Protein AF-A0A6L9YN79-F1 (afdb_monomer)

Nearest PDB structures (foldseek):
  6rzo-assembly1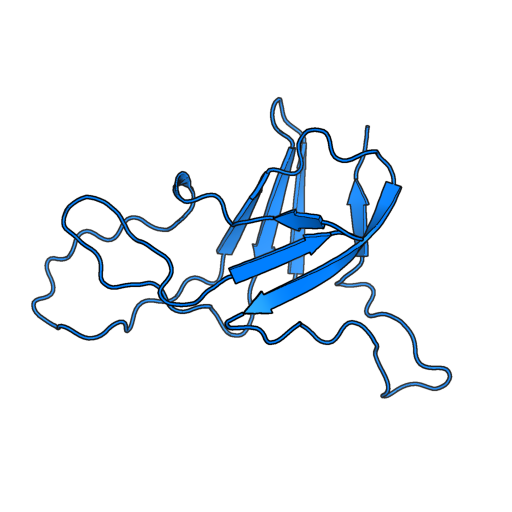_B  TM=4.890E-01  e=7.279E-02  uncultured bacterium
  6rzo-assembly1_A  TM=4.921E-01  e=9.013E-02  uncultured bacterium
  2d7n-assembly1_A  TM=3.898E-01  e=1.374E+00  Homo sapiens
  2ee9-assembly1_A  TM=3.861E-01  e=8.913E+00  Homo sapiens
  6u6t-assembly1_A  TM=3.204E-01  e=5.814E+00  Homo sapiens

Sequence (117 aa):
MTISTTTGNQQQLTLTCNPPVWLGKPDTSSVILGQQVGFLLGGRELLPLSEFLPSVTTTSSDPSPDQKTNSLVFDITGIAAGDYWVRLRVDGVDSLLVNRTVTPPVFYSTQKLTVSG

Secondary structure (DSSP, 8-state):
-EEEEEESSSEEEEEEEEEEEEBPPP-SS-PPBSS-EEEEETTEEE---GGGSPP------------EEEEEEEE-TTPPSEEEEEEEEETTEEP--EE-SSSS-EE-GGGEEEE--

Foldseek 3Di:
DAWDWDDDPFIKIKAQDVVFFFWDFADQPFIHGPWAKWKFWPPDTWGFDRVPPDHDDDPDPDRDSPDTDRITMTTPPPPDFDKTQMWMATNNDTDDQWDVVDPPIDGDPSRIDGDDD

Solvent-accessible surface area (backbone atoms only — not comparable to full-atom values): 7010 Å² total; per-residue (Å²): 96,46,73,49,76,48,91,59,102,58,33,37,35,41,37,41,42,68,77,57,46,48,29,29,71,60,45,102,82,54,40,48,69,56,51,55,58,35,40,32,52,67,94,43,76,43,59,62,44,62,90,66,43,74,78,54,83,7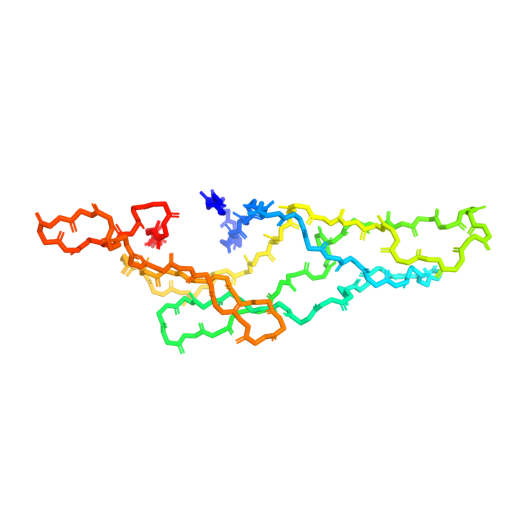8,86,66,90,69,90,71,57,86,48,62,40,39,65,46,37,29,79,50,64,89,58,72,56,45,81,32,59,40,36,51,28,49,73,86,46,67,49,84,50,64,42,73,92,47,87,78,64,42,70,43,71,67,36,56,45,77,44,79,121

Mean predicted aligned error: 6.34 Å

Structure (mmCIF, N/CA/C/O backbone):
data_AF-A0A6L9YN79-F1
#
_entry.id   AF-A0A6L9YN79-F1
#
loop_
_atom_site.group_PDB
_atom_site.id
_atom_site.type_symbol
_atom_site.label_atom_id
_atom_site.label_alt_id
_atom_site.label_comp_id
_atom_site.label_asym_id
_atom_site.label_entity_id
_atom_site.label_seq_id
_atom_site.pdbx_PDB_ins_code
_atom_site.Cartn_x
_atom_site.Cartn_y
_atom_site.Cartn_z
_atom_site.occupancy
_atom_site.B_iso_or_equiv
_atom_site.auth_seq_id
_atom_site.auth_comp_id
_atom_site.auth_asym_id
_atom_site.auth_atom_id
_atom_site.pdbx_PDB_model_num
ATOM 1 N N . ME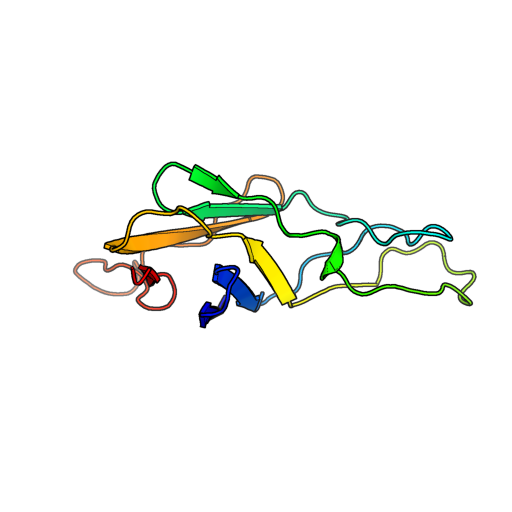T A 1 1 ? 3.377 -5.647 -2.496 1.00 84.19 1 MET A N 1
ATOM 2 C CA . MET A 1 1 ? 3.656 -4.533 -1.568 1.00 84.19 1 MET A CA 1
ATOM 3 C C . MET A 1 1 ? 3.814 -5.078 -0.161 1.00 84.19 1 MET A C 1
ATOM 5 O O . MET A 1 1 ? 3.185 -6.088 0.146 1.00 84.19 1 MET A O 1
ATOM 9 N N . THR A 1 2 ? 4.614 -4.409 0.659 1.00 87.25 2 THR A N 1
ATOM 10 C CA . THR A 1 2 ? 4.737 -4.670 2.101 1.00 87.25 2 THR A CA 1
ATOM 11 C C . THR A 1 2 ? 4.469 -3.369 2.848 1.00 87.25 2 THR A C 1
ATOM 13 O O . THR A 1 2 ? 4.783 -2.302 2.323 1.00 87.25 2 THR A O 1
ATOM 16 N N . ILE A 1 3 ? 3.868 -3.458 4.032 1.00 90.06 3 ILE A N 1
ATOM 17 C CA . ILE A 1 3 ? 3.455 -2.313 4.846 1.00 90.06 3 ILE A CA 1
ATOM 18 C C . ILE A 1 3 ? 4.258 -2.333 6.145 1.00 90.06 3 ILE A C 1
ATOM 20 O O . ILE A 1 3 ? 4.354 -3.379 6.789 1.00 90.06 3 ILE A O 1
ATOM 24 N N . SER A 1 4 ? 4.791 -1.185 6.547 1.00 88.62 4 SER A N 1
ATOM 25 C CA . SER A 1 4 ? 5.368 -0.979 7.876 1.00 88.62 4 SER A CA 1
ATOM 26 C C . SER A 1 4 ? 4.919 0.364 8.435 1.00 88.62 4 SER A C 1
ATOM 28 O O . SER A 1 4 ? 4.888 1.349 7.700 1.00 88.62 4 SER A O 1
ATOM 30 N N . THR A 1 5 ? 4.603 0.412 9.724 1.00 85.06 5 THR A N 1
ATOM 31 C CA . THR A 1 5 ? 4.231 1.643 10.427 1.00 85.06 5 THR A CA 1
ATOM 32 C C . THR A 1 5 ? 5.324 2.069 11.394 1.00 85.06 5 THR A C 1
ATOM 34 O O . THR A 1 5 ? 6.039 1.239 11.959 1.00 85.06 5 THR A O 1
ATOM 37 N N . THR A 1 6 ? 5.436 3.374 11.606 1.00 80.00 6 THR A N 1
ATOM 38 C CA . THR A 1 6 ? 6.239 3.962 12.676 1.00 80.00 6 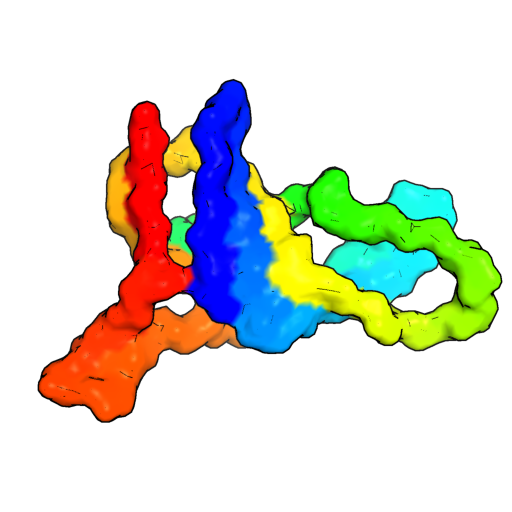THR A CA 1
ATOM 39 C C . THR A 1 6 ? 5.335 4.805 13.568 1.00 80.00 6 THR A C 1
ATOM 41 O O . THR A 1 6 ? 4.571 5.650 13.099 1.00 80.00 6 THR A O 1
ATOM 44 N N . THR A 1 7 ? 5.411 4.556 14.874 1.00 62.66 7 THR A N 1
AT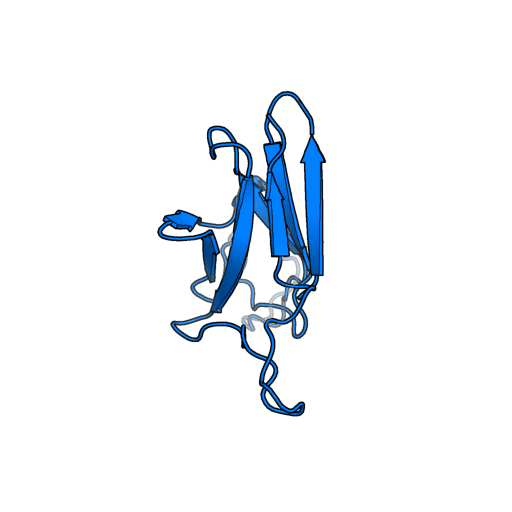OM 45 C CA . THR A 1 7 ? 4.633 5.285 15.880 1.00 62.66 7 THR A CA 1
ATOM 46 C C . THR A 1 7 ? 5.537 6.333 16.527 1.00 62.66 7 THR A C 1
ATOM 48 O O . THR A 1 7 ? 6.410 5.999 17.325 1.00 62.66 7 THR A O 1
ATOM 51 N N . GLY A 1 8 ? 5.360 7.598 16.146 1.00 63.69 8 GLY A N 1
ATOM 52 C CA . GLY A 1 8 ? 5.990 8.769 16.765 1.00 63.69 8 GLY A CA 1
ATOM 53 C C . GLY A 1 8 ? 4.965 9.891 16.957 1.00 63.69 8 GLY A C 1
ATOM 54 O O . GLY A 1 8 ? 3.764 9.640 16.900 1.00 63.69 8 GLY A O 1
ATOM 55 N N . ASN A 1 9 ? 5.411 11.140 17.136 1.00 61.94 9 ASN A N 1
ATOM 56 C CA . ASN A 1 9 ? 4.503 12.302 17.215 1.00 61.94 9 ASN A CA 1
ATOM 57 C C . ASN A 1 9 ? 3.650 12.497 15.941 1.00 61.94 9 ASN A C 1
ATOM 59 O O . ASN A 1 9 ? 2.611 13.147 15.993 1.00 61.94 9 ASN A O 1
ATOM 63 N N . GLN A 1 10 ? 4.086 11.928 14.814 1.00 69.69 10 GLN A N 1
ATOM 64 C CA . GLN A 1 10 ? 3.299 11.732 13.598 1.00 69.69 10 GLN A CA 1
ATOM 65 C C . GLN A 1 10 ? 3.277 10.230 13.300 1.00 69.69 10 GLN A C 1
ATOM 67 O O . GLN A 1 10 ? 4.325 9.578 13.365 1.00 69.69 10 GLN A O 1
ATOM 72 N N . GLN A 1 11 ? 2.100 9.671 13.008 1.00 86.75 11 GLN A N 1
ATOM 73 C CA . GLN A 1 11 ? 1.995 8.270 12.604 1.00 86.75 11 GLN A CA 1
ATOM 74 C C . GLN A 1 11 ? 2.241 8.180 11.102 1.00 86.75 11 GLN A C 1
ATOM 76 O O . GLN A 1 11 ? 1.467 8.708 10.306 1.00 86.75 11 GLN A O 1
ATOM 81 N N . GLN A 1 12 ? 3.316 7.499 10.718 1.00 91.81 12 GLN A N 1
ATOM 82 C CA . GLN A 1 12 ? 3.676 7.322 9.319 1.00 91.81 12 GLN A CA 1
ATOM 83 C C . GLN A 1 12 ? 3.546 5.862 8.911 1.00 91.81 12 GLN A C 1
ATOM 85 O O . GLN A 1 12 ? 3.763 4.930 9.693 1.00 91.81 12 GLN A O 1
ATOM 90 N N . LEU A 1 13 ? 3.198 5.677 7.646 1.00 92.56 13 LEU A N 1
ATOM 91 C CA . LEU A 1 13 ? 3.111 4.384 7.001 1.00 92.56 13 LEU A CA 1
ATOM 92 C C . LEU A 1 13 ? 4.034 4.370 5.793 1.00 92.56 13 LEU A C 1
ATOM 94 O O . LEU A 1 13 ? 3.897 5.192 4.894 1.00 92.56 13 LEU A O 1
ATOM 98 N N . THR A 1 14 ? 4.934 3.397 5.753 1.00 93.50 14 THR A N 1
ATOM 99 C CA . THR A 1 14 ? 5.813 3.156 4.611 1.00 93.50 14 THR A CA 1
ATOM 100 C C . THR A 1 14 ? 5.314 1.949 3.832 1.00 93.50 14 THR A C 1
ATOM 102 O O . THR A 1 14 ? 5.094 0.869 4.392 1.00 93.50 14 THR A O 1
ATOM 105 N N . LEU A 1 15 ? 5.161 2.130 2.523 1.00 93.38 15 LEU A N 1
ATOM 106 C CA . LEU A 1 15 ? 4.894 1.067 1.568 1.00 93.38 15 LEU A CA 1
ATOM 107 C C . LEU A 1 15 ? 6.140 0.731 0.770 1.00 93.38 15 LEU A C 1
ATOM 109 O O . LEU A 1 15 ? 6.672 1.576 0.049 1.00 93.38 15 LEU A O 1
ATOM 113 N N . THR A 1 16 ? 6.512 -0.546 0.804 1.00 92.75 16 THR A N 1
ATOM 114 C CA . THR A 1 16 ? 7.504 -1.098 -0.116 1.00 92.75 16 THR A CA 1
ATOM 115 C C . THR A 1 16 ? 6.808 -1.653 -1.358 1.00 92.75 16 THR A C 1
ATOM 117 O O . THR A 1 16 ? 6.085 -2.655 -1.296 1.00 92.75 16 THR A O 1
ATOM 120 N N . CYS A 1 17 ? 7.021 -1.004 -2.498 1.00 90.38 17 CYS A N 1
ATOM 121 C CA . CYS A 1 17 ? 6.436 -1.313 -3.797 1.00 90.38 17 CYS A CA 1
ATOM 122 C C . CYS A 1 17 ? 7.286 -2.337 -4.563 1.00 90.38 17 CYS A C 1
ATOM 124 O O . CYS A 1 17 ? 8.504 -2.202 -4.675 1.00 90.38 17 CYS A O 1
ATOM 126 N N . ASN A 1 18 ? 6.627 -3.361 -5.105 1.00 89.94 18 ASN A N 1
ATOM 127 C CA . ASN A 1 18 ? 7.223 -4.326 -6.026 1.00 89.94 18 ASN A CA 1
ATOM 128 C C . ASN A 1 18 ? 6.166 -4.693 -7.086 1.00 89.94 18 ASN A C 1
ATOM 130 O O . ASN A 1 18 ? 5.163 -5.310 -6.702 1.00 89.94 18 ASN A O 1
ATOM 134 N N . PRO A 1 19 ? 6.345 -4.311 -8.366 1.00 89.94 19 PRO A N 1
ATOM 135 C CA . PRO A 1 19 ? 7.478 -3.546 -8.909 1.00 89.94 19 PRO A CA 1
ATOM 136 C C . PRO A 1 19 ? 7.554 -2.098 -8.366 1.00 89.94 19 PRO A C 1
ATOM 138 O O . PRO A 1 19 ? 6.576 -1.609 -7.796 1.00 89.94 19 PRO A O 1
ATOM 141 N N . PRO A 1 20 ? 8.711 -1.419 -8.493 1.00 91.50 20 PRO A N 1
ATOM 142 C CA . PRO A 1 20 ? 8.867 -0.027 -8.072 1.00 91.50 20 PRO A CA 1
ATOM 143 C C . PRO A 1 20 ? 8.115 0.950 -8.995 1.00 91.50 20 PRO A C 1
ATOM 145 O O . PRO A 1 20 ? 7.862 0.651 -10.164 1.00 91.50 20 PRO A O 1
ATOM 148 N N . VAL A 1 21 ? 7.772 2.122 -8.457 1.00 91.38 21 VAL A N 1
ATOM 149 C CA . VAL A 1 21 ? 6.973 3.181 -9.096 1.00 91.38 21 VAL A CA 1
ATOM 150 C C . VAL A 1 21 ? 7.898 4.188 -9.777 1.00 91.38 21 VAL A C 1
ATOM 152 O O . VAL A 1 21 ? 8.933 4.549 -9.217 1.00 91.38 21 VAL A O 1
ATOM 155 N N . TRP A 1 22 ? 7.530 4.652 -10.972 1.00 88.12 22 TRP A N 1
ATOM 156 C CA . TRP A 1 22 ? 8.292 5.663 -11.703 1.00 88.12 22 TRP A CA 1
ATOM 157 C C . TRP A 1 22 ? 8.269 7.026 -11.007 1.00 88.12 22 TRP A C 1
ATOM 159 O O . TRP A 1 22 ? 7.219 7.519 -10.580 1.00 88.12 22 TRP A O 1
ATOM 169 N N . LEU A 1 23 ? 9.443 7.640 -10.931 1.00 85.31 23 LEU A N 1
ATOM 170 C CA . LEU A 1 23 ? 9.612 9.031 -10.544 1.00 85.31 23 LEU A CA 1
ATOM 171 C C . LEU A 1 23 ? 9.488 9.919 -11.784 1.00 85.31 23 LEU A C 1
ATOM 173 O O . LEU A 1 23 ? 9.699 9.484 -12.916 1.00 85.31 23 LEU A O 1
ATOM 177 N N . GLY A 1 24 ? 9.089 11.162 -11.562 1.00 76.62 24 GLY A N 1
ATOM 178 C CA . GLY A 1 24 ? 9.051 12.181 -12.591 1.00 76.62 24 GLY A CA 1
ATOM 179 C C . GLY A 1 24 ? 10.453 12.693 -12.882 1.00 76.62 24 GLY A C 1
ATOM 180 O O . GLY A 1 24 ? 11.411 12.406 -12.161 1.00 76.62 24 GLY A O 1
ATOM 181 N N . LYS A 1 25 ? 10.567 13.480 -13.951 1.00 71.00 25 LYS A N 1
ATOM 182 C CA . LYS A 1 25 ? 11.812 14.168 -14.284 1.00 71.00 25 LYS A CA 1
ATOM 183 C C . LYS A 1 25 ? 12.244 15.020 -13.076 1.00 71.00 25 LYS A C 1
ATOM 185 O O . LYS A 1 25 ? 11.432 15.831 -12.629 1.00 71.00 25 LYS A O 1
ATOM 190 N N . PRO A 1 26 ? 13.479 14.877 -12.567 1.00 62.34 26 PRO A N 1
ATOM 191 C CA . PRO A 1 26 ? 13.976 15.778 -11.540 1.00 62.34 26 PRO A CA 1
ATOM 192 C C . PRO A 1 26 ? 14.066 17.179 -12.140 1.00 62.34 26 PRO A C 1
ATOM 194 O O . PRO A 1 26 ? 14.687 17.361 -13.193 1.00 62.34 26 PRO A O 1
ATOM 197 N N . ASP A 1 27 ? 13.440 18.161 -11.502 1.00 60.94 27 ASP A N 1
ATOM 198 C CA . ASP A 1 27 ? 13.836 19.548 -11.701 1.00 60.94 27 ASP A CA 1
ATOM 199 C C . ASP A 1 27 ? 14.948 19.902 -10.697 1.00 60.94 27 ASP A C 1
ATOM 201 O O . ASP A 1 27 ? 15.339 19.101 -9.846 1.00 60.94 27 ASP A O 1
ATOM 205 N N . THR A 1 28 ? 15.516 21.100 -10.803 1.00 55.38 28 THR A N 1
ATOM 206 C CA . THR A 1 28 ? 16.605 21.556 -9.926 1.00 55.38 28 THR A CA 1
ATOM 207 C C . THR A 1 28 ? 16.197 21.746 -8.457 1.00 55.38 28 THR A C 1
ATOM 209 O O . THR A 1 28 ? 17.000 22.252 -7.673 1.00 55.38 28 THR A O 1
ATOM 212 N N . SER A 1 29 ? 14.965 21.421 -8.052 1.00 57.69 29 SER A N 1
ATOM 213 C CA . SER A 1 29 ? 14.448 21.759 -6.722 1.00 57.69 29 SER A CA 1
ATOM 214 C C . SER A 1 29 ? 13.521 20.718 -6.088 1.00 57.69 29 SER A C 1
ATOM 216 O O . SER A 1 29 ? 13.285 20.808 -4.885 1.00 57.69 29 SER A O 1
ATOM 218 N N . SER A 1 30 ? 13.001 19.732 -6.820 1.00 60.72 30 SER A N 1
ATOM 219 C CA . SER A 1 30 ? 12.108 18.690 -6.303 1.00 60.72 30 SER A CA 1
ATOM 220 C C . SER A 1 30 ? 11.999 17.495 -7.258 1.00 60.72 30 SER A C 1
ATOM 222 O O . SER A 1 30 ? 11.983 17.629 -8.481 1.00 60.72 30 SER A O 1
ATOM 224 N N . VAL A 1 31 ? 11.865 16.297 -6.686 1.00 67.44 31 VAL A N 1
ATOM 225 C CA . VAL A 1 31 ? 11.464 15.093 -7.424 1.00 67.44 31 VAL A CA 1
ATOM 226 C C . VAL A 1 31 ? 9.981 14.863 -7.185 1.00 67.44 31 VAL A C 1
ATOM 228 O O . VAL A 1 31 ? 9.544 14.719 -6.046 1.00 67.44 31 VAL A O 1
ATOM 231 N N . ILE A 1 32 ? 9.206 14.827 -8.266 1.00 73.69 32 ILE A N 1
ATOM 232 C CA . ILE A 1 32 ? 7.785 14.464 -8.234 1.00 73.69 32 ILE A CA 1
ATOM 233 C C . ILE A 1 32 ? 7.610 12.989 -8.605 1.00 73.69 32 ILE A C 1
ATOM 235 O O . ILE A 1 32 ? 8.511 12.374 -9.173 1.00 73.69 32 ILE A O 1
ATOM 239 N N . LEU A 1 33 ? 6.450 12.400 -8.317 1.00 82.88 33 LEU A N 1
ATOM 240 C CA . LEU A 1 33 ? 6.101 11.093 -8.880 1.00 82.88 33 LEU A CA 1
ATOM 241 C C . LEU A 1 33 ? 5.755 11.231 -10.365 1.00 82.88 33 LEU A C 1
ATOM 243 O O . LEU A 1 33 ? 5.070 12.168 -10.765 1.00 82.88 33 LEU A O 1
ATOM 247 N N . GLY A 1 34 ? 6.229 10.282 -11.174 1.00 83.06 34 GLY A N 1
ATOM 248 C CA . GLY A 1 34 ? 5.918 10.210 -12.605 1.00 83.06 34 GLY A CA 1
ATOM 249 C C . GLY A 1 34 ? 4.607 9.474 -12.882 1.00 83.06 34 GLY A C 1
ATOM 250 O O . GLY A 1 34 ? 4.078 9.560 -13.983 1.00 83.06 34 GLY A O 1
ATOM 251 N N . GLN A 1 35 ? 4.091 8.768 -11.873 1.00 89.12 35 GLN A N 1
ATOM 252 C CA . GLN A 1 35 ? 2.794 8.095 -11.878 1.00 89.12 35 GLN A CA 1
ATOM 253 C C . GLN A 1 35 ? 1.894 8.696 -10.800 1.00 89.12 35 GLN A C 1
ATOM 255 O O . GLN A 1 35 ? 2.370 9.147 -9.753 1.00 89.12 35 GLN A O 1
ATOM 260 N N . GLN A 1 36 ? 0.584 8.641 -11.018 1.00 91.06 36 GLN A N 1
ATOM 261 C CA . GLN A 1 36 ? -0.391 8.985 -9.996 1.00 91.06 36 GLN A CA 1
ATOM 262 C C . GLN A 1 36 ? -0.484 7.842 -8.987 1.00 91.06 36 GLN A C 1
ATOM 264 O O . GLN A 1 36 ? -0.906 6.737 -9.324 1.00 91.06 36 GLN A O 1
ATOM 269 N N . VAL A 1 37 ? -0.130 8.118 -7.734 1.00 94.00 37 VAL A N 1
ATOM 270 C CA . VAL A 1 37 ? -0.212 7.142 -6.647 1.00 94.00 37 VAL A CA 1
ATOM 271 C C . VAL A 1 37 ? -1.257 7.566 -5.626 1.00 94.00 37 VAL A C 1
ATOM 273 O O . VAL A 1 37 ? -1.228 8.695 -5.140 1.00 94.00 37 VAL A O 1
ATOM 276 N N . GLY A 1 38 ? -2.109 6.618 -5.237 1.00 94.94 38 GLY A N 1
ATOM 277 C CA . GLY A 1 38 ? -2.990 6.733 -4.078 1.00 94.94 38 GLY A CA 1
ATOM 278 C C . GLY A 1 38 ? -2.879 5.514 -3.165 1.00 94.94 38 GLY A C 1
ATOM 279 O O . GLY A 1 38 ? -2.823 4.375 -3.629 1.00 94.94 38 GLY A O 1
ATOM 280 N N . PHE A 1 39 ? -2.865 5.731 -1.854 1.00 95.75 39 PHE A N 1
ATOM 281 C CA . PHE A 1 39 ? -3.025 4.667 -0.870 1.00 95.75 39 PHE A CA 1
ATOM 282 C C . PHE A 1 39 ? -4.459 4.650 -0.355 1.00 95.75 39 PHE A C 1
ATOM 284 O O . PHE A 1 39 ? -4.923 5.593 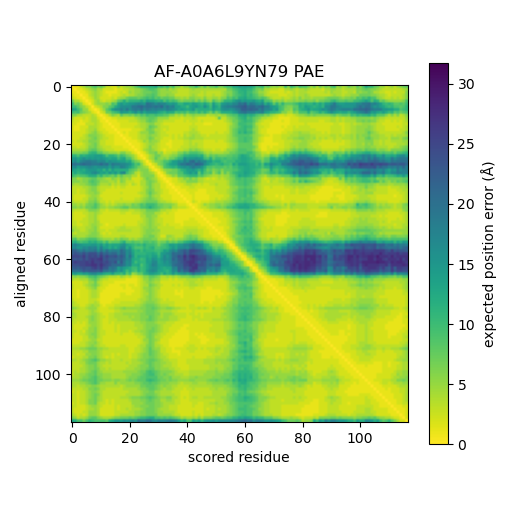0.281 1.00 95.75 39 PHE A O 1
ATOM 291 N N . LEU A 1 40 ? -5.171 3.568 -0.647 1.00 95.44 40 LEU A N 1
ATOM 292 C CA . LEU A 1 40 ? -6.559 3.386 -0.253 1.00 95.44 40 LEU A CA 1
ATOM 293 C C . LEU A 1 40 ? -6.595 2.719 1.119 1.00 95.44 40 LEU A C 1
ATOM 295 O O . LEU A 1 40 ? -6.285 1.533 1.234 1.00 95.44 40 LEU A O 1
ATOM 299 N N . LEU A 1 41 ? -6.992 3.471 2.141 1.00 92.69 41 LEU A N 1
ATOM 300 C CA . LEU A 1 41 ? -7.171 3.007 3.514 1.00 92.69 41 LEU A CA 1
ATOM 301 C C . LEU A 1 41 ? -8.660 3.055 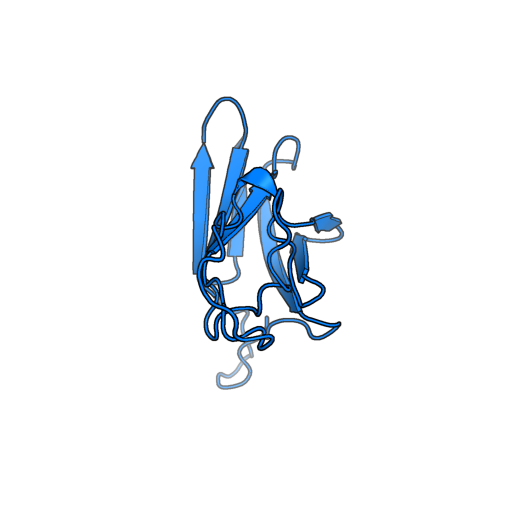3.856 1.00 92.69 41 LEU A C 1
ATOM 303 O O . LEU A 1 41 ? -9.237 4.124 4.075 1.00 92.69 41 LEU A O 1
ATOM 307 N N . GLY A 1 42 ? -9.307 1.886 3.870 1.00 84.62 42 GLY A N 1
ATOM 308 C CA . GLY A 1 42 ? -10.761 1.806 3.999 1.00 84.62 42 GLY A CA 1
ATOM 309 C C . GLY A 1 42 ? -11.458 2.601 2.887 1.00 84.62 42 GLY A C 1
ATOM 310 O O . GLY A 1 42 ? -11.336 2.265 1.712 1.00 84.62 42 GLY A O 1
ATOM 311 N N . GLY A 1 43 ? -12.184 3.657 3.264 1.00 83.88 43 GLY A N 1
ATOM 312 C CA . GLY A 1 43 ? -12.853 4.577 2.333 1.00 83.88 43 GLY A CA 1
ATOM 313 C C . GLY A 1 43 ? -12.066 5.848 1.985 1.00 83.88 43 GLY A C 1
ATOM 314 O O . GLY A 1 43 ? -12.625 6.727 1.336 1.00 83.88 43 GLY A O 1
ATOM 315 N N . ARG A 1 44 ? -10.816 5.992 2.447 1.00 91.56 44 ARG A N 1
ATOM 316 C CA . ARG A 1 44 ? -9.980 7.184 2.226 1.00 91.56 44 ARG A CA 1
ATOM 317 C C . ARG A 1 44 ? -8.880 6.893 1.214 1.00 91.56 44 ARG A C 1
ATOM 319 O O . ARG A 1 44 ? -8.322 5.802 1.213 1.00 91.56 44 ARG A O 1
ATOM 326 N N . GLU A 1 45 ? -8.546 7.887 0.404 1.00 95.25 45 GLU A N 1
ATOM 327 C CA . GLU A 1 45 ? -7.360 7.886 -0.450 1.00 95.25 45 GLU A CA 1
ATOM 328 C C . GLU A 1 45 ? -6.350 8.879 0.126 1.00 95.25 45 GLU A C 1
ATOM 330 O O . GLU A 1 45 ? -6.680 10.042 0.358 1.00 95.25 45 GLU A O 1
ATOM 335 N N . LEU A 1 46 ? -5.143 8.397 0.412 1.00 95.31 46 LEU A N 1
ATOM 336 C CA . LEU A 1 46 ? -4.025 9.180 0.923 1.00 95.31 46 LEU A CA 1
ATOM 337 C C . LEU A 1 46 ? -2.982 9.341 -0.181 1.00 95.31 46 LEU A C 1
ATOM 339 O O . LEU A 1 46 ? -2.684 8.391 -0.909 1.00 95.31 46 LEU A O 1
ATOM 343 N N . LEU A 1 47 ? -2.417 10.539 -0.289 1.00 94.88 47 LEU A N 1
ATOM 344 C CA . LEU A 1 47 ? -1.320 10.824 -1.207 1.00 94.88 47 LEU A CA 1
ATOM 345 C C . LEU A 1 47 ? 0.025 10.591 -0.502 1.00 94.88 47 LEU A C 1
ATOM 347 O O . LEU A 1 47 ? 0.112 10.786 0.713 1.00 94.88 47 LEU A O 1
ATOM 351 N N . PRO A 1 48 ? 1.065 10.166 -1.235 1.00 93.56 48 PRO A N 1
ATOM 352 C CA . PRO A 1 48 ? 2.394 10.016 -0.665 1.00 93.56 48 PRO A CA 1
ATOM 353 C C . PRO A 1 48 ? 2.978 11.377 -0.270 1.00 93.56 48 PRO A C 1
ATOM 355 O O . PRO A 1 48 ? 2.785 12.377 -0.962 1.00 93.56 48 PRO A O 1
ATOM 358 N N . LEU A 1 49 ? 3.714 11.395 0.837 1.00 91.38 49 LEU A N 1
ATOM 359 C CA . LEU A 1 49 ? 4.437 12.554 1.339 1.00 91.38 49 LEU A CA 1
ATOM 360 C C . LEU A 1 49 ? 5.643 12.846 0.442 1.00 91.38 49 LEU A C 1
ATOM 362 O O . LEU A 1 49 ? 6.585 12.050 0.361 1.00 91.38 49 LEU A O 1
ATOM 366 N N . SER A 1 50 ? 5.613 13.993 -0.233 1.00 85.81 50 SER A N 1
ATOM 367 C CA . SER A 1 50 ? 6.647 14.390 -1.191 1.00 85.81 50 SER A CA 1
ATOM 368 C C . SER A 1 50 ? 8.017 14.588 -0.541 1.00 85.81 50 SER A C 1
ATOM 370 O O . SER A 1 50 ? 9.027 14.340 -1.192 1.00 85.81 50 SER A O 1
ATOM 372 N N . GLU A 1 51 ? 8.085 14.973 0.739 1.00 86.00 51 GLU A N 1
ATOM 373 C CA . GLU A 1 51 ? 9.358 15.156 1.452 1.00 86.00 51 GLU A CA 1
ATOM 374 C C . GLU A 1 51 ? 10.139 13.851 1.686 1.00 86.00 51 GLU A C 1
ATOM 376 O O . GLU A 1 51 ? 11.332 13.895 1.982 1.00 86.00 51 GLU A O 1
ATOM 381 N N . PHE A 1 52 ? 9.485 12.695 1.528 1.00 86.75 52 PHE A N 1
ATOM 382 C CA . PHE A 1 52 ? 10.115 11.375 1.616 1.00 86.75 52 PHE A CA 1
ATOM 383 C C . PHE A 1 52 ? 10.448 10.773 0.247 1.00 86.75 52 PHE A C 1
ATOM 385 O O . PHE A 1 52 ? 10.982 9.661 0.177 1.00 86.75 52 PHE A O 1
ATOM 392 N N . LEU A 1 53 ? 10.145 11.476 -0.849 1.00 84.44 53 LEU A N 1
ATOM 393 C CA . LEU A 1 53 ? 10.623 11.075 -2.165 1.00 84.44 53 LEU A CA 1
ATOM 394 C C . LEU A 1 53 ? 12.135 11.332 -2.257 1.00 84.44 53 LEU A C 1
ATOM 396 O O . LEU A 1 53 ? 12.641 12.306 -1.697 1.00 84.44 53 LEU A O 1
ATOM 400 N N . PRO A 1 54 ? 12.890 10.462 -2.944 1.00 76.38 54 PRO A N 1
ATOM 401 C CA . PRO A 1 54 ? 14.324 10.651 -3.084 1.00 76.38 54 PRO A CA 1
ATOM 402 C C . PRO A 1 54 ? 14.614 11.946 -3.850 1.00 76.38 54 PRO A C 1
ATOM 404 O O . PRO A 1 54 ? 14.158 12.113 -4.977 1.00 76.38 54 PRO A O 1
ATOM 407 N N . SER A 1 55 ? 15.410 12.837 -3.259 1.00 65.69 55 SER A N 1
ATOM 408 C CA . SER A 1 55 ? 15.963 13.993 -3.969 1.00 65.69 55 SER A CA 1
ATOM 409 C C . SER A 1 55 ? 17.010 13.525 -4.969 1.00 65.69 55 SER A C 1
ATOM 411 O O . SER A 1 55 ? 18.003 12.895 -4.601 1.00 65.69 55 SER A O 1
ATOM 413 N N . VAL A 1 56 ? 16.801 13.851 -6.238 1.00 60.16 56 VAL A N 1
ATOM 414 C CA . VAL A 1 56 ? 17.747 13.559 -7.310 1.00 60.16 56 VAL A CA 1
ATOM 415 C C . VAL A 1 56 ? 18.399 14.866 -7.729 1.00 60.16 56 VAL A C 1
ATOM 417 O O . VAL A 1 56 ? 17.769 15.723 -8.339 1.00 60.16 56 VAL A O 1
ATOM 420 N N . THR A 1 57 ? 19.692 15.003 -7.458 1.00 52.62 57 THR A N 1
ATOM 421 C CA . THR A 1 57 ? 20.545 15.997 -8.110 1.00 52.62 57 THR A CA 1
ATOM 422 C C . THR A 1 57 ? 20.938 15.468 -9.488 1.00 52.62 57 THR A C 1
ATOM 424 O O . THR A 1 57 ? 21.773 14.573 -9.615 1.00 52.62 57 THR A O 1
ATOM 427 N N . THR A 1 58 ? 20.328 15.985 -10.554 1.00 54.25 58 THR A N 1
ATOM 428 C CA . THR A 1 58 ? 20.710 15.620 -11.925 1.00 54.25 58 THR A CA 1
ATOM 429 C C . THR A 1 58 ? 22.045 16.259 -12.296 1.00 54.25 58 THR A C 1
ATOM 431 O O . THR A 1 58 ? 22.102 17.447 -12.601 1.00 54.25 58 THR A O 1
ATOM 434 N N . THR A 1 59 ? 23.120 15.472 -12.333 1.00 51.28 59 THR A N 1
ATOM 435 C CA . THR A 1 59 ? 24.293 15.759 -13.186 1.00 51.28 59 THR A CA 1
ATOM 436 C C . THR A 1 59 ? 24.240 14.993 -14.513 1.00 51.28 59 THR A C 1
ATOM 438 O O . THR A 1 59 ? 25.126 15.146 -15.349 1.00 51.28 59 THR A O 1
ATOM 441 N N . SER A 1 60 ? 23.198 14.181 -14.726 1.00 56.91 60 SER A N 1
ATOM 442 C CA . SER A 1 60 ? 22.971 13.444 -15.970 1.00 56.91 60 SER A CA 1
ATOM 443 C C . SER A 1 60 ? 22.189 14.298 -16.967 1.00 56.91 60 SER A C 1
ATOM 445 O O . SER A 1 60 ? 21.121 14.815 -16.645 1.00 56.91 60 SER A O 1
ATOM 447 N N . SER A 1 61 ? 22.722 14.430 -18.181 1.00 53.00 61 SER A N 1
ATOM 448 C CA . SER A 1 61 ? 22.102 15.100 -19.329 1.00 53.00 61 SER A CA 1
ATOM 449 C C . SER A 1 61 ? 21.056 14.239 -20.057 1.00 53.00 61 SER A C 1
ATOM 451 O O . SER A 1 61 ? 20.546 14.663 -21.095 1.00 53.00 61 SER A O 1
ATOM 453 N N . ASP A 1 62 ? 20.729 13.049 -19.542 1.00 51.34 62 ASP A N 1
ATOM 454 C CA . ASP A 1 62 ? 19.744 12.148 -20.146 1.00 51.34 62 ASP A CA 1
ATOM 455 C C . ASP A 1 62 ? 18.298 12.565 -19.784 1.00 51.34 62 ASP A C 1
ATOM 457 O O . ASP A 1 62 ? 17.971 12.717 -18.602 1.00 51.34 62 ASP A O 1
ATOM 461 N N . PRO A 1 63 ? 17.408 12.794 -20.769 1.00 48.56 63 PRO A N 1
ATOM 462 C CA . PRO A 1 63 ? 16.017 13.160 -20.524 1.00 48.56 63 PRO A CA 1
ATOM 463 C C . PRO A 1 63 ? 15.095 12.024 -20.026 1.00 48.56 63 PRO A C 1
ATOM 465 O O . PRO A 1 63 ? 13.932 12.337 -19.756 1.00 48.56 63 PRO A O 1
ATOM 468 N N . SER A 1 64 ? 15.538 10.763 -19.908 1.00 53.97 64 SER A N 1
ATOM 469 C CA . SER A 1 64 ? 14.655 9.625 -19.564 1.00 53.97 64 SER A CA 1
ATOM 470 C C . SER A 1 64 ? 14.265 9.534 -18.069 1.00 53.97 64 SER A C 1
ATOM 472 O O . SER A 1 64 ? 15.127 9.702 -17.202 1.00 53.97 64 SER A O 1
ATOM 474 N N . PRO A 1 65 ? 12.996 9.209 -17.720 1.00 58.25 65 PRO A N 1
ATOM 475 C CA . PRO A 1 65 ? 12.540 8.972 -16.346 1.00 58.25 65 PRO A CA 1
ATOM 476 C C . PRO A 1 65 ? 12.966 7.585 -15.832 1.00 58.25 65 PRO A C 1
ATOM 478 O O . PRO A 1 65 ? 12.162 6.855 -15.267 1.00 58.25 65 PRO A O 1
ATOM 481 N N . ASP A 1 66 ? 14.229 7.188 -15.999 1.00 67.00 66 ASP A N 1
ATOM 482 C CA . ASP A 1 66 ? 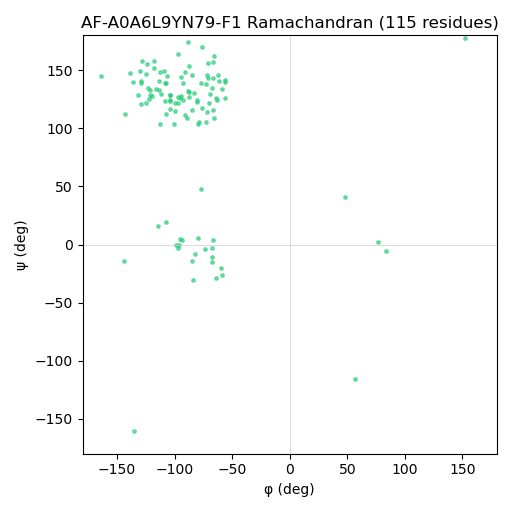14.710 5.847 -15.610 1.00 67.00 66 ASP A CA 1
ATOM 483 C C . ASP A 1 66 ? 14.719 5.617 -14.087 1.00 67.00 66 ASP A C 1
ATOM 485 O O . ASP A 1 66 ? 15.031 4.531 -13.590 1.00 67.00 66 ASP A O 1
ATOM 489 N N . GLN A 1 67 ? 14.357 6.642 -13.323 1.00 78.94 67 GLN A N 1
ATOM 490 C CA . GLN A 1 67 ? 14.379 6.628 -11.877 1.00 78.94 67 GLN A CA 1
ATOM 491 C C . GLN A 1 67 ? 13.073 6.079 -11.319 1.00 78.94 67 GLN A C 1
ATOM 493 O O . GLN A 1 67 ? 11.970 6.488 -11.683 1.00 78.94 67 GLN A O 1
ATOM 498 N N . LYS A 1 68 ? 13.208 5.137 -10.390 1.00 87.06 68 LYS A N 1
ATOM 499 C CA . LYS A 1 68 ? 12.085 4.508 -9.705 1.00 87.06 68 LYS A CA 1
ATOM 500 C C . LYS A 1 68 ? 12.321 4.530 -8.209 1.00 87.06 68 LYS A C 1
ATOM 502 O O . LYS A 1 68 ? 13.457 4.411 -7.758 1.00 87.06 68 LYS A O 1
ATOM 507 N N . THR A 1 69 ? 11.238 4.600 -7.451 1.00 89.69 69 THR A N 1
ATOM 508 C CA . THR A 1 69 ? 11.257 4.359 -6.010 1.00 89.69 69 THR A CA 1
ATOM 509 C C . THR A 1 69 ? 10.479 3.095 -5.685 1.00 89.69 69 THR A C 1
ATOM 511 O O . THR A 1 69 ? 9.431 2.806 -6.265 1.00 89.69 69 THR A O 1
ATOM 514 N N . ASN A 1 70 ? 10.991 2.320 -4.739 1.00 93.00 70 ASN A N 1
ATOM 515 C CA . ASN A 1 70 ? 10.238 1.252 -4.101 1.00 93.00 70 ASN A CA 1
ATOM 516 C C . ASN A 1 70 ? 9.637 1.698 -2.764 1.00 93.00 70 ASN A C 1
ATOM 518 O O . ASN A 1 70 ? 8.954 0.892 -2.157 1.00 93.00 70 ASN A O 1
ATOM 522 N N . SER A 1 71 ? 9.882 2.920 -2.294 1.00 93.19 71 SER A N 1
ATOM 523 C CA . SER A 1 71 ? 9.437 3.398 -0.984 1.00 93.19 71 SER A CA 1
ATOM 524 C C . SER A 1 71 ? 8.514 4.599 -1.140 1.00 93.19 71 SER A C 1
ATOM 526 O O . SER A 1 71 ? 8.866 5.566 -1.819 1.00 93.19 71 SER A O 1
ATOM 528 N N . LEU A 1 72 ? 7.338 4.524 -0.520 1.00 94.62 72 LEU A N 1
ATOM 529 C CA . LEU A 1 72 ? 6.350 5.600 -0.460 1.00 94.62 72 LEU A CA 1
ATOM 530 C C . LEU A 1 72 ? 5.891 5.750 0.988 1.00 94.62 72 LEU A C 1
ATOM 532 O O . LEU A 1 72 ? 5.515 4.756 1.609 1.00 94.62 72 LEU A O 1
ATOM 536 N N . VAL A 1 73 ? 5.928 6.972 1.514 1.00 94.44 73 VAL A N 1
ATOM 537 C CA . VAL A 1 73 ? 5.540 7.276 2.898 1.00 94.44 73 VAL A CA 1
ATOM 538 C C . VAL A 1 73 ? 4.222 8.038 2.892 1.00 94.44 73 VAL A C 1
ATOM 540 O O . VAL A 1 73 ? 4.017 8.906 2.051 1.00 94.44 73 VAL A O 1
ATOM 543 N N . PHE A 1 74 ? 3.329 7.710 3.817 1.00 94.12 74 PHE A N 1
ATOM 544 C CA . PHE A 1 74 ? 2.005 8.305 3.960 1.00 94.12 74 PHE A CA 1
ATOM 545 C C . PHE A 1 74 ? 1.806 8.753 5.404 1.00 94.12 74 PHE A C 1
ATOM 547 O O . PHE A 1 74 ? 2.195 8.038 6.332 1.00 94.12 74 PHE A O 1
ATOM 554 N N . ASP A 1 75 ? 1.165 9.904 5.592 1.00 93.81 75 ASP A N 1
ATOM 555 C CA . ASP A 1 75 ? 0.686 10.323 6.906 1.00 93.81 75 ASP A CA 1
ATOM 556 C C . ASP A 1 75 ? -0.643 9.622 7.212 1.00 93.81 75 ASP A C 1
ATOM 558 O O . ASP A 1 75 ? -1.609 9.725 6.453 1.00 93.81 75 ASP A O 1
ATOM 562 N N . ILE A 1 76 ? -0.679 8.886 8.320 1.00 92.25 76 ILE A N 1
ATOM 563 C CA . ILE A 1 76 ? -1.883 8.228 8.842 1.00 92.25 76 ILE A CA 1
ATOM 564 C C . ILE A 1 76 ? -2.302 8.824 10.194 1.00 92.25 76 ILE A C 1
ATOM 566 O O . ILE A 1 76 ? -3.110 8.240 10.919 1.00 92.25 76 ILE A O 1
ATOM 570 N N . THR A 1 77 ? -1.778 9.999 10.545 1.00 90.38 77 THR A N 1
ATOM 571 C CA . THR A 1 77 ? -2.172 10.728 11.750 1.00 90.38 77 THR A CA 1
ATOM 572 C C . THR A 1 77 ? -3.672 11.036 11.726 1.00 90.38 77 THR A C 1
ATOM 574 O O . THR A 1 77 ? -4.235 11.465 10.720 1.00 90.38 77 THR A O 1
ATOM 577 N N . GLY A 1 78 ? -4.350 10.795 12.849 1.00 87.94 78 GLY A N 1
ATOM 578 C CA . GLY A 1 78 ? -5.793 11.023 12.977 1.00 87.94 78 GLY A CA 1
ATOM 579 C C . GLY A 1 78 ? -6.676 9.960 12.312 1.00 87.94 78 GLY A C 1
ATOM 580 O O . GLY A 1 78 ? -7.904 10.073 12.366 1.00 87.94 78 GLY A O 1
ATOM 581 N N . ILE A 1 79 ? -6.097 8.910 11.721 1.00 90.06 79 ILE A N 1
ATOM 582 C CA . ILE A 1 79 ? -6.855 7.711 11.358 1.00 90.06 79 ILE A CA 1
ATOM 583 C C . ILE A 1 79 ? -7.273 6.998 12.647 1.00 90.06 79 ILE A C 1
ATOM 585 O O . ILE A 1 79 ? -6.460 6.762 13.536 1.00 90.06 79 ILE A O 1
ATOM 589 N N . ALA A 1 80 ? -8.561 6.672 12.760 1.00 90.88 80 ALA A N 1
ATOM 590 C CA . ALA A 1 80 ? -9.082 5.982 13.933 1.00 90.88 80 ALA A CA 1
ATOM 591 C C . ALA A 1 80 ? -8.412 4.612 14.100 1.00 90.88 80 ALA A C 1
ATOM 593 O O . ALA A 1 80 ? -8.215 3.894 13.115 1.00 90.88 80 ALA A O 1
ATOM 594 N N . ALA A 1 81 ? -8.117 4.236 15.344 1.00 90.88 81 ALA A N 1
ATOM 595 C CA . ALA A 1 81 ? -7.561 2.926 15.653 1.00 90.88 81 ALA A CA 1
ATOM 596 C C . ALA A 1 81 ? -8.469 1.800 15.126 1.00 90.88 81 ALA A C 1
ATOM 598 O O . ALA A 1 81 ? -9.698 1.889 15.206 1.00 90.88 81 ALA A O 1
ATOM 599 N N . GLY A 1 82 ? -7.865 0.744 14.583 1.00 92.75 82 GLY A N 1
ATOM 600 C CA . GLY A 1 82 ? -8.597 -0.378 14.004 1.00 92.75 82 GLY A CA 1
ATOM 601 C C . GLY A 1 82 ? -7.846 -1.110 12.898 1.00 92.75 82 GLY A C 1
ATOM 602 O O . GLY A 1 82 ? -6.742 -0.735 12.500 1.00 92.75 82 GLY A O 1
ATOM 603 N N . ASP A 1 83 ? -8.483 -2.168 12.403 1.00 93.69 83 ASP A N 1
ATOM 604 C CA . ASP A 1 83 ? -7.979 -2.985 11.306 1.00 93.69 83 ASP A CA 1
ATOM 605 C C . ASP A 1 83 ? -8.561 -2.522 9.968 1.00 93.69 83 ASP A C 1
ATOM 607 O O . ASP A 1 83 ? -9.779 -2.489 9.777 1.00 93.69 83 ASP A O 1
ATOM 611 N N . TYR A 1 84 ? -7.681 -2.241 9.013 1.00 93.38 84 TYR A N 1
ATOM 612 C CA . TYR A 1 84 ? -8.032 -1.781 7.678 1.00 93.38 84 TYR A CA 1
ATOM 613 C C . TYR A 1 84 ? -7.457 -2.712 6.618 1.00 93.38 84 TYR A C 1
ATOM 615 O O . TYR A 1 84 ? -6.282 -3.078 6.651 1.00 93.38 84 TYR A O 1
ATOM 623 N N . TRP A 1 85 ? -8.282 -3.050 5.631 1.00 93.56 85 TRP A N 1
ATOM 624 C CA . TRP A 1 85 ? -7.794 -3.579 4.364 1.00 93.56 85 TRP A CA 1
ATOM 625 C C . TRP A 1 85 ? -7.379 -2.417 3.476 1.00 93.56 85 TRP A C 1
ATOM 627 O O . TRP A 1 85 ? -8.141 -1.459 3.310 1.00 93.56 85 TRP A O 1
ATOM 637 N N . VAL A 1 86 ? -6.176 -2.501 2.920 1.00 94.31 86 VAL A N 1
ATOM 638 C CA . VAL A 1 86 ? -5.576 -1.396 2.178 1.00 94.31 86 VAL A CA 1
ATOM 639 C C . VAL A 1 86 ? -5.187 -1.804 0.769 1.00 94.31 86 VAL A C 1
ATOM 641 O O . VAL A 1 86 ? -4.961 -2.981 0.494 1.00 94.31 86 VAL A O 1
ATOM 644 N N . ARG A 1 87 ? -5.110 -0.827 -0.135 1.00 94.50 87 ARG A N 1
ATOM 645 C CA . ARG A 1 87 ? -4.684 -1.040 -1.521 1.00 94.50 87 ARG A CA 1
ATOM 646 C C . ARG A 1 87 ? -3.769 0.083 -1.979 1.00 94.50 87 ARG A C 1
ATOM 648 O O . ARG A 1 87 ? -3.940 1.229 -1.574 1.00 94.50 87 ARG A O 1
ATOM 655 N N . LEU A 1 88 ? -2.828 -0.246 -2.850 1.00 94.81 88 LEU A N 1
ATOM 656 C CA . LEU A 1 88 ? -2.060 0.739 -3.601 1.00 94.81 88 LEU A CA 1
ATOM 657 C C . LEU A 1 88 ? -2.735 0.942 -4.958 1.00 94.81 88 LEU A C 1
ATOM 659 O O . LEU A 1 88 ? -2.965 -0.036 -5.665 1.00 94.81 88 LEU A O 1
ATOM 663 N N . ARG A 1 89 ? -3.024 2.187 -5.317 1.00 95.38 89 ARG A N 1
ATOM 664 C CA . ARG A 1 89 ? -3.467 2.594 -6.647 1.00 95.38 89 ARG A CA 1
ATOM 665 C C . ARG A 1 89 ? -2.309 3.254 -7.377 1.00 95.38 89 ARG A C 1
ATOM 667 O O . ARG A 1 89 ? -1.704 4.176 -6.836 1.00 95.38 89 ARG A O 1
ATOM 674 N N . VAL A 1 90 ? -2.028 2.802 -8.593 1.00 93.94 90 VAL A N 1
ATOM 675 C CA . VAL A 1 90 ? -1.049 3.417 -9.498 1.00 93.94 90 VAL A CA 1
ATOM 676 C C . VAL A 1 90 ? -1.727 3.636 -10.843 1.00 93.94 90 VAL A C 1
ATOM 678 O O . VAL A 1 90 ? -2.250 2.683 -11.415 1.00 93.94 90 VAL A O 1
ATOM 681 N N . ASP A 1 91 ? -1.780 4.884 -11.307 1.00 93.19 91 ASP A N 1
ATOM 682 C CA . ASP A 1 91 ? -2.424 5.291 -12.566 1.00 93.19 91 ASP A CA 1
ATOM 683 C C . ASP A 1 91 ? -3.845 4.717 -12.733 1.00 93.19 91 ASP A C 1
ATOM 685 O O . ASP A 1 91 ? -4.249 4.242 -13.793 1.00 93.19 91 ASP A O 1
ATOM 689 N N . GLY A 1 92 ? -4.612 4.718 -11.638 1.00 93.31 92 GLY A N 1
ATOM 690 C CA . GLY A 1 92 ? -5.984 4.204 -11.599 1.00 93.31 92 GLY A CA 1
ATOM 691 C C . GLY A 1 92 ? -6.120 2.689 -11.394 1.00 93.31 92 GLY A C 1
ATOM 692 O O . GLY A 1 92 ? -7.239 2.212 -11.207 1.00 93.31 92 GLY A O 1
ATOM 693 N N . VAL A 1 93 ? -5.022 1.927 -11.372 1.00 93.31 93 VAL A N 1
ATOM 694 C CA . VAL A 1 93 ? -5.034 0.471 -11.162 1.00 93.31 93 VAL A CA 1
ATOM 695 C C . VAL A 1 93 ? -4.759 0.129 -9.699 1.00 93.31 93 VAL A C 1
ATOM 697 O O . VAL A 1 93 ? -3.702 0.459 -9.164 1.00 93.31 93 VAL A O 1
ATOM 700 N N . ASP A 1 94 ? -5.698 -0.574 -9.066 1.00 93.31 94 ASP A N 1
ATOM 701 C CA . ASP A 1 94 ? -5.602 -0.998 -7.666 1.00 93.31 94 ASP A CA 1
ATOM 702 C C . ASP A 1 94 ? -4.832 -2.323 -7.506 1.00 93.31 94 ASP A C 1
ATOM 704 O O . ASP A 1 94 ? -4.963 -3.253 -8.308 1.00 93.31 94 ASP A O 1
ATOM 708 N N . SER A 1 95 ? -4.099 -2.460 -6.399 1.00 92.00 95 SER A N 1
ATOM 709 C CA . SER A 1 95 ? -3.484 -3.722 -5.993 1.00 92.00 95 SER A CA 1
ATOM 710 C C . SER A 1 95 ? -4.531 -4.806 -5.712 1.00 92.00 95 SER A C 1
ATOM 712 O O . SER A 1 95 ? -5.618 -4.549 -5.186 1.00 92.00 95 SER A O 1
ATOM 714 N N . LEU A 1 96 ? -4.185 -6.057 -6.032 1.00 91.44 96 LEU A N 1
ATOM 715 C CA . LEU A 1 96 ? -5.050 -7.214 -5.797 1.00 91.44 96 LEU A CA 1
ATOM 716 C C . LEU A 1 96 ? -5.243 -7.453 -4.299 1.00 91.44 96 LEU A C 1
ATOM 718 O O . LEU A 1 96 ? -4.330 -7.941 -3.651 1.00 91.44 96 LEU A O 1
ATOM 722 N N . LEU A 1 97 ? -6.431 -7.180 -3.761 1.00 92.38 97 LEU A N 1
ATOM 723 C CA . LEU A 1 97 ? -6.732 -7.381 -2.337 1.00 92.38 97 LEU A CA 1
ATOM 724 C C . LEU A 1 97 ? -7.145 -8.824 -1.995 1.00 92.38 97 LEU A C 1
ATOM 726 O O . LEU A 1 97 ? -6.889 -9.307 -0.893 1.00 92.38 97 LEU A O 1
ATOM 730 N N . VAL A 1 98 ? -7.781 -9.525 -2.936 1.00 95.12 98 VAL A N 1
ATOM 731 C CA . VAL A 1 98 ? -8.322 -10.877 -2.732 1.00 95.12 98 VAL A CA 1
ATOM 732 C C . VAL A 1 98 ? -7.415 -11.909 -3.389 1.00 95.12 98 VAL A C 1
ATOM 734 O O . VAL A 1 98 ? -7.209 -11.876 -4.603 1.00 95.12 98 VAL A O 1
ATOM 737 N N . ASN A 1 99 ? -6.948 -12.874 -2.604 1.00 95.00 99 ASN A N 1
ATOM 738 C CA . ASN A 1 99 ? -6.342 -14.092 -3.102 1.00 95.00 99 ASN A CA 1
ATOM 739 C C . ASN A 1 99 ? -7.428 -15.072 -3.570 1.00 95.00 99 ASN A C 1
ATOM 741 O O . ASN A 1 99 ? -8.105 -15.713 -2.764 1.00 95.00 99 ASN A O 1
ATOM 745 N N . ARG A 1 100 ? -7.569 -15.196 -4.891 1.00 96.56 100 ARG A N 1
ATOM 746 C CA . ARG A 1 100 ? -8.507 -16.126 -5.540 1.00 96.56 100 ARG A CA 1
ATOM 747 C C . ARG A 1 100 ? -7.881 -17.479 -5.899 1.00 96.56 100 ARG A C 1
ATOM 749 O O . ARG A 1 100 ? -8.553 -18.290 -6.522 1.00 96.56 100 ARG A O 1
ATOM 756 N N . THR A 1 101 ? -6.619 -17.731 -5.537 1.00 96.38 101 THR A N 1
ATOM 757 C CA . THR A 1 101 ? -5.955 -19.022 -5.805 1.00 96.38 101 THR A CA 1
ATOM 758 C C . THR A 1 101 ? -6.298 -20.101 -4.775 1.00 96.38 101 THR A C 1
ATOM 760 O O . THR A 1 101 ? -5.950 -21.263 -4.965 1.00 96.38 101 THR A O 1
ATOM 763 N N . VAL A 1 102 ? -6.988 -19.729 -3.693 1.00 95.75 102 VAL A N 1
ATOM 764 C CA . VAL A 1 102 ? -7.439 -20.617 -2.612 1.00 95.75 102 VAL A CA 1
ATOM 765 C C . VAL A 1 102 ? -8.968 -20.628 -2.524 1.00 95.75 102 VAL A C 1
ATOM 767 O O . VAL A 1 102 ? -9.625 -19.700 -2.997 1.00 95.75 102 VAL A O 1
ATOM 770 N N . THR A 1 103 ? -9.544 -21.683 -1.933 1.00 96.12 103 THR A N 1
ATOM 771 C CA . THR A 1 103 ? -11.002 -21.845 -1.768 1.00 96.12 103 THR A CA 1
ATOM 772 C C . THR A 1 103 ? -11.360 -22.077 -0.289 1.00 96.12 103 THR A C 1
ATOM 774 O O . THR A 1 103 ? -10.869 -23.052 0.280 1.00 96.12 103 THR A O 1
ATOM 777 N N . PRO A 1 104 ? -12.215 -21.237 0.336 1.00 94.81 104 PRO A N 1
ATOM 778 C CA . PRO A 1 104 ? -12.798 -20.012 -0.223 1.00 94.81 104 PRO A CA 1
ATOM 779 C C . PRO A 1 104 ? -11.728 -18.928 -0.474 1.00 94.81 104 PRO A C 1
ATOM 781 O O . PRO A 1 104 ? -10.677 -18.966 0.168 1.00 94.81 104 PRO A O 1
ATOM 784 N N . PRO A 1 105 ? -11.966 -17.958 -1.380 1.00 96.94 105 PRO A N 1
ATOM 785 C CA . PRO A 1 105 ? -11.078 -16.811 -1.544 1.00 96.94 105 PRO A CA 1
ATOM 786 C C . PRO A 1 105 ? -10.901 -16.047 -0.231 1.00 96.94 105 PRO A C 1
ATOM 788 O O . PRO A 1 105 ? -11.856 -15.860 0.524 1.00 96.94 105 PRO A O 1
ATOM 791 N N . VAL A 1 106 ? -9.686 -15.566 0.014 1.00 96.69 106 VAL A N 1
ATOM 792 C CA . VAL A 1 106 ? -9.325 -14.837 1.241 1.00 96.69 106 VAL A CA 1
ATOM 793 C C . VAL A 1 106 ? -8.658 -13.515 0.894 1.00 96.69 106 VAL A C 1
ATOM 795 O O . VAL A 1 106 ? -8.105 -13.364 -0.191 1.00 96.69 106 VAL A O 1
ATOM 798 N N . PHE A 1 107 ? -8.669 -12.543 1.802 1.00 94.38 107 PHE A N 1
ATOM 799 C CA . PHE A 1 107 ? -7.857 -11.339 1.625 1.00 94.38 107 PHE A CA 1
ATOM 800 C C . PHE A 1 107 ? -6.369 -11.644 1.820 1.00 94.38 107 PHE A C 1
ATOM 802 O O . PHE A 1 107 ? -5.998 -12.477 2.650 1.00 94.38 107 PHE A O 1
ATOM 809 N N . TYR A 1 108 ? -5.505 -10.958 1.072 1.00 92.44 108 TYR A N 1
ATOM 810 C CA . TYR A 1 108 ? -4.067 -11.025 1.317 1.00 92.44 108 TYR A CA 1
ATOM 811 C C . TYR A 1 108 ? -3.750 -10.384 2.668 1.00 92.44 108 TYR A C 1
ATOM 813 O O . TYR A 1 108 ? -3.906 -9.178 2.830 1.00 92.44 108 TYR A O 1
ATOM 821 N N . SER A 1 109 ? -3.250 -11.169 3.625 1.00 91.69 109 SER A N 1
ATOM 822 C CA . SER A 1 109 ? -2.879 -10.677 4.961 1.00 91.69 109 SER A CA 1
ATOM 823 C C . SER A 1 109 ? -1.815 -9.575 4.927 1.00 91.69 109 SER A C 1
ATOM 825 O O . SER A 1 109 ? -1.801 -8.716 5.800 1.00 91.69 109 SER A O 1
ATOM 827 N N . THR A 1 110 ? -0.979 -9.539 3.885 1.00 89.88 110 THR A N 1
ATOM 828 C CA . THR A 1 110 ? 0.002 -8.467 3.635 1.00 89.88 110 THR A CA 1
ATOM 829 C C . THR A 1 110 ? -0.628 -7.113 3.294 1.00 89.88 110 THR A C 1
ATOM 831 O O . THR A 1 110 ? 0.080 -6.112 3.250 1.00 89.88 110 THR A O 1
ATOM 834 N N . GLN A 1 111 ? -1.940 -7.074 3.043 1.00 92.31 111 GLN A N 1
ATOM 835 C CA . GLN A 1 111 ? -2.738 -5.866 2.818 1.00 92.31 111 GLN A CA 1
ATOM 836 C C . GLN A 1 111 ? -3.648 -5.538 4.006 1.00 92.31 111 GLN A C 1
ATOM 838 O O . GLN A 1 111 ? -4.618 -4.794 3.861 1.00 92.31 111 GLN A O 1
ATOM 843 N N . LYS A 1 112 ? -3.337 -6.080 5.188 1.00 92.88 112 LYS A N 1
ATOM 844 C CA . LYS A 1 112 ? -3.959 -5.680 6.444 1.00 92.88 112 LYS A CA 1
ATOM 845 C C . LYS A 1 112 ? -3.060 -4.677 7.164 1.00 92.88 112 LYS A C 1
ATOM 847 O O . LYS A 1 112 ? -1.889 -4.956 7.405 1.00 92.88 112 LYS A O 1
ATOM 852 N N . LEU A 1 113 ? -3.625 -3.533 7.522 1.00 92.12 113 LEU A N 1
ATOM 853 C CA . LEU A 1 113 ? -3.005 -2.521 8.367 1.00 92.12 113 LEU A CA 1
ATOM 854 C C . LEU A 1 113 ? -3.745 -2.471 9.703 1.00 92.12 113 LEU A C 1
ATOM 856 O O . LEU A 1 113 ? -4.963 -2.314 9.714 1.00 92.12 113 LEU A O 1
ATOM 860 N N . THR A 1 114 ? -3.011 -2.537 10.807 1.00 91.81 114 THR A N 1
ATOM 861 C CA . THR A 1 114 ? -3.547 -2.251 12.141 1.00 91.81 114 THR A CA 1
ATOM 862 C C . THR A 1 114 ? -3.053 -0.876 12.573 1.00 91.81 114 THR A C 1
ATOM 864 O O . THR A 1 114 ? -1.848 -0.662 12.703 1.00 91.81 114 THR A O 1
ATOM 867 N N . VAL A 1 115 ? -3.982 0.061 12.759 1.00 89.56 115 VAL A N 1
ATOM 868 C CA . VAL A 1 115 ? -3.705 1.395 13.304 1.00 89.56 115 VAL A CA 1
ATOM 869 C C . VAL A 1 115 ? -3.924 1.347 14.809 1.00 89.56 115 VAL A C 1
ATOM 871 O O . VAL A 1 115 ? -5.005 0.968 15.268 1.00 89.56 115 VAL A O 1
ATOM 874 N N . SER A 1 116 ? -2.901 1.730 15.566 1.00 84.00 116 SER A N 1
ATOM 875 C CA . SER A 1 116 ? -2.961 1.829 17.025 1.00 84.00 116 SER A CA 1
ATOM 876 C C . SER A 1 116 ? -3.300 3.259 17.449 1.00 84.00 116 SER A C 1
ATOM 878 O O . SER A 1 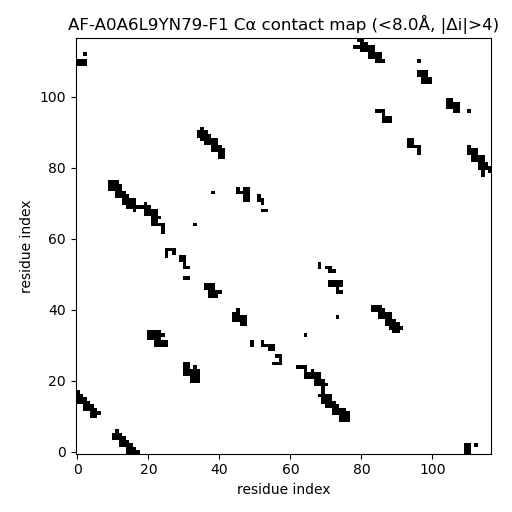116 ? -2.894 4.219 16.791 1.00 84.00 116 SER A O 1
ATOM 880 N N . GLY A 1 117 ? -4.073 3.380 18.531 1.00 70.88 117 GLY A N 1
ATOM 881 C CA . GLY A 1 117 ? -4.390 4.658 19.179 1.00 70.88 117 GLY A CA 1
ATOM 882 C C . GLY A 1 117 ? -3.297 5.133 20.121 1.00 70.88 117 GLY A C 1
ATOM 883 O O . GLY A 1 117 ? -2.470 4.286 20.534 1.00 70.88 117 GLY A O 1
#

pLDDT: mean 84.44, std 13.5, range [48.56, 96.94]

Radius of gyration: 15.87 Å; Cα contacts (8 Å, |Δi|>4): 227; chains: 1; bounding box: 37×44×40 Å